Protein AF-A0A5J9VFC9-F1 (afdb_monomer)

Mean predicted aligned error: 12.6 Å

Sequence (79 aa):
MRKTELLILLIVVLVAASSLEDMVTQVAAGPDGVDFCRPDLRCFGRCFVPGKCNKCCKNLGYPNEHGRCSGLACYCCIA

Solvent-accessible surface area (backbone atoms only — not comparable to full-atom values): 4476 Å² total; per-residue (Å²): 134,59,74,66,56,58,51,51,52,52,50,55,52,52,56,56,56,65,61,62,81,73,56,67,49,80,49,89,40,65,103,86,50,81,31,52,23,35,68,39,79,94,28,48,56,25,46,83,40,89,65,44,24,20,54,41,26,39,76,72,64,39,86,64,42,44,37,45,67,58,80,51,43,16,23,37,26,47,118

Foldseek 3Di:
DPPVVVVVVVVVVVVVVVVQPPPQPQDPDPPPDTWRWDWDPQCFQLVVDPLSLLVSLVVVPAPPSDWDDDPRTIIRTHD

Secondary structure (DSSP, 8-state):
--HHHHHHHHHHHHHHHHTTTT--------TT---EEEE-GGGTTGGGSTTHHHHHHHHTT-TT--EEEETTEEEEEE-

Structure (mmCIF, N/CA/C/O backbone):
data_AF-A0A5J9VFC9-F1
#
_entry.id   AF-A0A5J9VFC9-F1
#
loop_
_atom_site.group_PDB
_atom_site.id
_atom_site.type_symbol
_atom_site.label_atom_id
_atom_site.label_alt_id
_atom_site.label_comp_id
_atom_site.label_asym_id
_atom_site.label_entity_id
_atom_site.label_seq_id
_atom_site.pdbx_PDB_ins_code
_atom_site.Cartn_x
_atom_site.Cartn_y
_atom_site.Cartn_z
_atom_site.occupancy
_atom_site.B_iso_or_equiv
_atom_site.auth_seq_id
_atom_site.auth_comp_id
_atom_site.auth_asym_id
_atom_site.auth_atom_id
_atom_site.pdbx_PDB_model_num
ATOM 1 N N . MET A 1 1 ? -13.807 33.286 22.978 1.00 60.16 1 MET A N 1
ATOM 2 C CA . MET A 1 1 ? -12.474 33.015 22.402 1.00 60.16 1 MET A CA 1
ATOM 3 C C . MET A 1 1 ? -11.703 34.317 22.316 1.00 60.16 1 MET A C 1
ATOM 5 O O . MET A 1 1 ? -12.147 35.235 21.633 1.00 60.16 1 MET A O 1
ATOM 9 N N . ARG A 1 2 ? -10.605 34.443 23.068 1.00 82.12 2 ARG A N 1
ATOM 10 C CA . ARG A 1 2 ? -9.726 35.617 22.962 1.00 82.12 2 ARG A CA 1
ATOM 11 C C . ARG A 1 2 ? -8.962 35.545 21.638 1.00 82.12 2 ARG A C 1
ATOM 13 O O . ARG A 1 2 ? -8.619 34.460 21.183 1.00 82.12 2 ARG A O 1
ATOM 20 N N . LYS A 1 3 ? -8.674 36.701 21.034 1.00 76.19 3 LYS A N 1
ATOM 21 C CA . LYS A 1 3 ? -7.939 36.835 19.758 1.00 76.19 3 LYS A CA 1
ATOM 22 C C . LYS A 1 3 ? -6.624 36.034 19.737 1.00 76.19 3 LYS A C 1
ATOM 24 O O . LYS A 1 3 ? -6.235 35.516 18.698 1.00 76.19 3 LYS A O 1
ATOM 29 N N . THR A 1 4 ? -5.988 35.888 20.898 1.00 81.88 4 THR A N 1
ATOM 30 C CA . THR A 1 4 ? -4.792 35.067 21.117 1.00 81.88 4 THR A CA 1
ATOM 31 C C . THR A 1 4 ? -5.028 33.569 20.928 1.00 81.88 4 THR A C 1
ATOM 33 O O . THR A 1 4 ? -4.185 32.908 20.339 1.00 81.88 4 THR A O 1
ATOM 36 N N . GLU A 1 5 ? -6.167 33.022 21.349 1.00 83.69 5 GLU A N 1
ATOM 37 C CA . GLU A 1 5 ? -6.466 31.592 21.173 1.00 83.69 5 GLU A CA 1
ATOM 38 C C . GLU A 1 5 ? -6.738 31.242 19.712 1.00 83.69 5 GLU A C 1
ATOM 40 O O . GLU A 1 5 ? -6.320 30.192 19.232 1.00 83.69 5 GLU A O 1
ATOM 45 N N . LEU A 1 6 ? -7.372 32.161 18.980 1.00 86.50 6 LEU A N 1
ATOM 46 C CA . LEU A 1 6 ? -7.619 31.997 17.549 1.00 86.50 6 LEU A CA 1
ATOM 47 C C . LEU A 1 6 ? -6.306 32.012 16.746 1.00 86.50 6 LEU A C 1
ATOM 49 O O . LEU A 1 6 ? -6.142 31.233 15.811 1.00 86.50 6 LEU A O 1
ATOM 53 N N . LEU A 1 7 ? -5.353 32.860 17.151 1.00 85.94 7 LEU A N 1
ATOM 54 C CA . LEU A 1 7 ? -4.003 32.901 16.583 1.00 85.94 7 LEU A CA 1
ATOM 55 C C . LEU A 1 7 ? -3.224 31.613 16.867 1.00 85.94 7 LEU A C 1
ATOM 57 O O . LEU A 1 7 ? -2.598 31.078 15.959 1.00 85.94 7 LEU A O 1
ATOM 61 N N . ILE A 1 8 ? -3.298 31.088 18.094 1.00 89.56 8 ILE A N 1
ATOM 62 C CA . ILE A 1 8 ? -2.645 29.822 18.456 1.00 89.56 8 ILE A CA 1
ATOM 63 C C . ILE A 1 8 ? -3.205 28.673 17.610 1.00 89.56 8 ILE A C 1
ATOM 65 O O . ILE A 1 8 ? -2.433 27.910 17.036 1.00 89.56 8 ILE A O 1
ATOM 69 N N . LEU A 1 9 ? -4.531 28.580 17.467 1.00 87.56 9 LEU A N 1
ATOM 70 C CA . LEU A 1 9 ? -5.168 27.550 16.642 1.00 87.56 9 LEU A CA 1
ATOM 71 C C . LEU A 1 9 ? -4.736 27.636 15.173 1.00 87.56 9 LEU A C 1
ATOM 73 O O . LEU A 1 9 ? -4.407 26.614 14.576 1.00 87.56 9 LEU A O 1
ATOM 77 N N . LEU A 1 10 ? -4.678 28.843 14.603 1.00 85.44 10 LEU A N 1
ATOM 78 C CA . LEU A 1 10 ? -4.202 29.048 13.231 1.00 85.44 10 LEU A CA 1
ATOM 79 C C . LE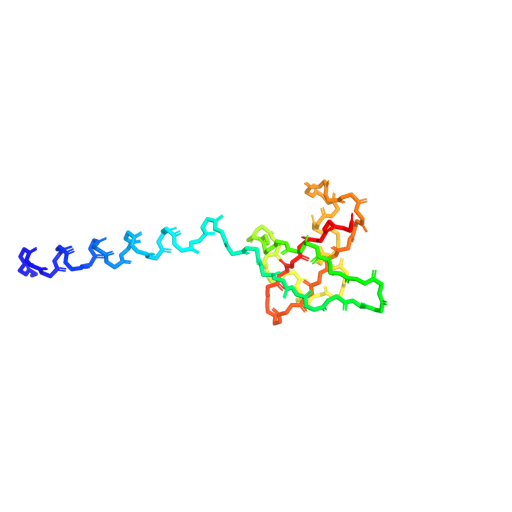U A 1 10 ? -2.750 28.594 13.046 1.00 85.44 10 LEU A C 1
ATOM 81 O O . LEU A 1 10 ? -2.445 27.936 12.054 1.00 85.44 10 LEU A O 1
ATOM 85 N N . ILE A 1 11 ? -1.871 28.896 14.005 1.00 87.62 11 ILE A N 1
ATOM 86 C CA . ILE A 1 11 ? -0.464 28.475 13.959 1.00 87.62 11 ILE A CA 1
ATOM 87 C C . ILE A 1 11 ? -0.357 26.945 14.011 1.00 87.62 11 ILE A C 1
ATOM 89 O O . ILE A 1 11 ? 0.381 26.365 13.219 1.00 87.62 11 ILE A O 1
ATOM 93 N N . VAL A 1 12 ? -1.123 26.277 14.881 1.00 85.00 12 VAL A N 1
ATOM 94 C CA . VAL A 1 12 ? -1.127 24.804 14.967 1.00 85.00 12 VAL A CA 1
ATOM 95 C C . VAL A 1 12 ? -1.588 24.171 13.650 1.00 85.00 12 VAL A C 1
ATOM 97 O O . VAL A 1 12 ? -0.965 23.222 13.179 1.00 85.00 12 VAL A O 1
ATOM 100 N N . VAL A 1 13 ? -2.637 24.713 13.023 1.00 83.44 13 VAL A N 1
ATOM 101 C CA . VAL A 1 13 ? -3.142 24.221 11.729 1.00 83.44 13 VAL A CA 1
ATOM 102 C C . VAL A 1 13 ? -2.107 24.410 10.615 1.00 83.44 13 VAL A C 1
ATOM 104 O O . VAL A 1 13 ? -1.892 23.495 9.822 1.00 83.44 13 VAL A O 1
ATOM 107 N N . LEU A 1 14 ? -1.429 25.561 10.576 1.00 78.19 14 LEU A N 1
ATOM 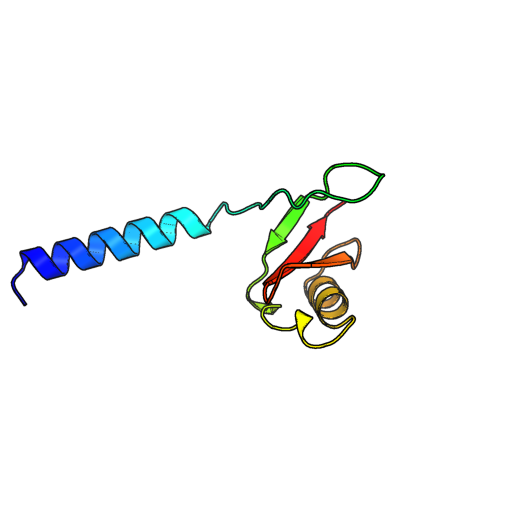108 C CA . LEU A 1 14 ? -0.384 25.851 9.587 1.00 78.19 14 LEU A CA 1
ATOM 109 C C . LEU A 1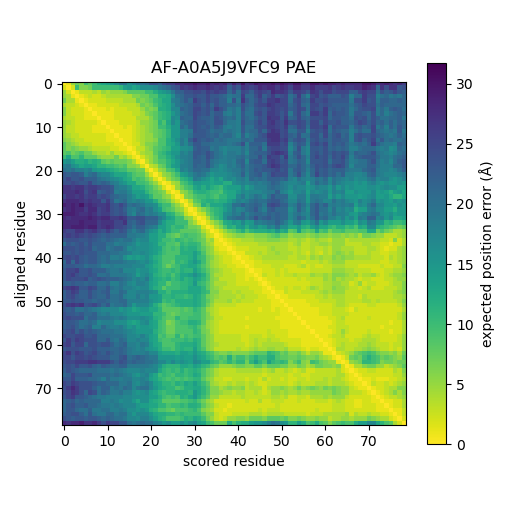 14 ? 0.821 24.905 9.716 1.00 78.19 14 LEU A C 1
ATOM 111 O O . LEU A 1 14 ? 1.319 24.417 8.705 1.00 78.19 14 LEU A O 1
ATOM 115 N N . VAL A 1 15 ? 1.261 24.605 10.942 1.00 76.62 15 VAL A N 1
ATOM 116 C CA . VAL A 1 15 ? 2.375 23.670 11.198 1.00 76.62 15 VAL A CA 1
ATOM 117 C C . VAL A 1 15 ? 1.997 22.227 10.848 1.00 76.62 15 VAL A C 1
ATOM 119 O O . VAL A 1 15 ? 2.807 21.488 10.294 1.00 76.62 15 VAL A O 1
ATOM 122 N N . ALA A 1 16 ? 0.759 21.812 11.129 1.00 66.81 16 ALA A N 1
ATOM 123 C CA . ALA A 1 16 ? 0.281 20.486 10.741 1.00 66.81 16 ALA A CA 1
ATOM 124 C C . ALA A 1 16 ? 0.240 20.321 9.211 1.00 66.81 16 ALA A C 1
ATOM 126 O O . ALA A 1 16 ? 0.641 19.277 8.696 1.00 66.81 16 ALA A O 1
ATOM 127 N N . ALA A 1 17 ? -0.193 21.359 8.487 1.00 61.38 17 ALA A N 1
ATOM 128 C CA . ALA A 1 17 ? -0.268 21.345 7.028 1.00 61.38 17 ALA A CA 1
ATOM 129 C C . ALA A 1 17 ? 1.115 21.244 6.361 1.00 61.38 17 ALA A C 1
ATOM 131 O O . ALA A 1 17 ? 1.274 20.451 5.436 1.00 61.38 17 ALA A O 1
ATOM 132 N N . SER A 1 18 ? 2.126 21.972 6.852 1.00 58.72 18 SER A N 1
ATOM 133 C CA . SER A 1 18 ? 3.478 21.930 6.269 1.00 58.72 18 SER A CA 1
ATOM 134 C C . SER A 1 18 ? 4.199 20.597 6.489 1.00 58.72 18 SER A C 1
ATOM 136 O O . SER A 1 18 ? 5.045 20.213 5.687 1.00 58.72 18 SER A O 1
ATOM 138 N N . SER A 1 19 ? 3.851 19.851 7.543 1.00 54.97 19 SER A N 1
ATOM 139 C CA . SER A 1 19 ? 4.419 18.518 7.791 1.00 54.97 19 SER A CA 1
ATOM 140 C C . SER A 1 19 ? 3.870 17.417 6.875 1.00 54.97 19 SER A C 1
ATOM 142 O O . SER A 1 19 ? 4.425 16.320 6.848 1.00 54.97 19 SER A O 1
ATOM 144 N N . LEU A 1 20 ? 2.783 17.680 6.138 1.00 50.19 20 LEU A N 1
ATOM 145 C CA . LEU A 1 20 ? 2.121 16.670 5.312 1.00 50.19 20 LEU A CA 1
ATOM 146 C C . LEU A 1 20 ? 2.754 16.509 3.923 1.00 50.19 20 LEU A C 1
ATOM 148 O O . LEU A 1 20 ? 2.595 15.455 3.307 1.00 50.19 20 LEU A O 1
ATOM 152 N N . GLU A 1 21 ? 3.447 17.533 3.420 1.00 48.41 21 GLU A N 1
ATOM 153 C CA . GLU A 1 21 ? 3.878 17.579 2.015 1.00 48.41 21 GLU A CA 1
ATOM 154 C C . GLU A 1 21 ? 5.098 16.683 1.718 1.00 48.41 21 GLU A C 1
ATOM 156 O O . GLU A 1 21 ? 5.263 16.242 0.580 1.00 48.41 21 GLU A O 1
ATOM 161 N N . ASP A 1 22 ? 5.865 16.284 2.742 1.00 47.09 22 ASP A N 1
ATOM 162 C CA . ASP A 1 22 ? 7.092 15.482 2.590 1.00 47.09 22 ASP A CA 1
ATOM 163 C C . ASP A 1 22 ? 7.188 14.269 3.533 1.00 47.09 22 ASP A C 1
ATOM 165 O O . ASP A 1 22 ? 8.272 13.832 3.922 1.00 47.09 22 ASP A O 1
ATOM 169 N N . MET A 1 23 ? 6.065 13.627 3.868 1.00 48.62 23 MET A N 1
ATOM 170 C CA . MET A 1 23 ? 6.112 12.298 4.494 1.00 48.62 23 MET A CA 1
ATOM 171 C C . MET A 1 23 ? 6.374 11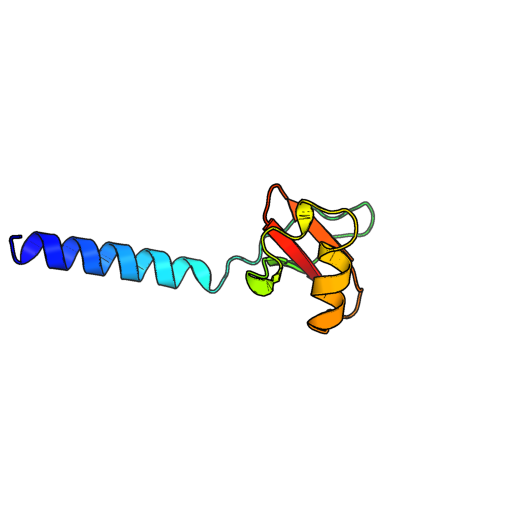.194 3.454 1.00 48.62 23 MET A C 1
ATOM 173 O O . MET A 1 23 ? 5.571 10.275 3.285 1.00 48.62 23 MET A O 1
ATOM 177 N N . VAL A 1 24 ? 7.520 11.240 2.761 1.00 50.97 24 VAL A N 1
ATOM 178 C CA . VAL A 1 24 ? 8.088 10.029 2.143 1.00 50.97 24 VAL A CA 1
ATOM 179 C C . VAL A 1 24 ? 8.562 9.151 3.290 1.00 50.97 24 VAL A C 1
ATOM 181 O O . VAL A 1 24 ? 9.661 9.305 3.818 1.00 50.97 24 VAL A O 1
ATOM 184 N N . THR A 1 25 ? 7.688 8.261 3.741 1.00 54.22 25 THR A N 1
ATOM 185 C CA . THR A 1 25 ? 8.060 7.299 4.769 1.00 54.22 25 THR A CA 1
ATOM 186 C C . THR A 1 25 ? 8.923 6.250 4.087 1.00 54.22 25 THR A C 1
ATOM 188 O O . THR A 1 25 ? 8.430 5.502 3.246 1.00 54.22 25 THR A O 1
ATOM 191 N N . GLN A 1 26 ? 10.213 6.199 4.421 1.00 50.56 26 GLN A N 1
ATOM 192 C CA . GLN A 1 26 ? 11.046 5.054 4.063 1.00 50.56 26 GLN A CA 1
ATOM 193 C C . GLN A 1 26 ? 10.495 3.847 4.823 1.00 50.56 26 GLN A C 1
ATOM 195 O O . GLN A 1 26 ? 10.800 3.628 5.994 1.00 50.56 26 GLN A O 1
ATOM 200 N N . VAL A 1 27 ? 9.590 3.109 4.188 1.00 54.38 27 VAL A N 1
ATOM 201 C CA . VAL A 1 27 ? 9.092 1.855 4.737 1.00 54.38 27 VAL A CA 1
ATOM 202 C C . VAL A 1 27 ? 10.167 0.831 4.423 1.00 54.38 27 VAL A C 1
ATOM 204 O O . VAL A 1 27 ? 10.448 0.608 3.250 1.00 54.38 27 VAL A O 1
ATOM 207 N N . ALA A 1 28 ? 10.789 0.254 5.458 1.00 45.81 28 ALA A N 1
ATOM 208 C CA . ALA A 1 28 ? 11.815 -0.773 5.304 1.00 45.81 28 ALA A CA 1
ATOM 209 C C . ALA A 1 28 ? 11.328 -1.823 4.304 1.00 45.81 28 ALA A C 1
ATOM 211 O O . ALA A 1 28 ? 10.355 -2.554 4.535 1.00 45.81 28 ALA A O 1
ATOM 212 N N . ALA A 1 29 ? 11.957 -1.800 3.142 1.00 49.47 29 ALA A N 1
ATOM 213 C CA . ALA A 1 29 ? 11.577 -2.633 2.039 1.00 49.47 29 ALA A CA 1
ATOM 214 C C . ALA A 1 29 ? 12.219 -4.009 2.177 1.00 49.47 29 ALA A C 1
ATOM 216 O O . ALA A 1 29 ? 12.996 -4.256 3.096 1.00 49.47 29 ALA A O 1
ATOM 217 N N . GLY A 1 30 ? 11.740 -4.952 1.374 1.00 51.34 30 GLY A N 1
ATOM 218 C CA . GLY A 1 30 ? 12.115 -6.355 1.493 1.00 51.34 30 GLY A CA 1
ATOM 219 C C . GLY A 1 30 ? 13.587 -6.575 1.120 1.00 51.34 30 GLY A C 1
ATOM 220 O O . GLY A 1 30 ? 14.350 -5.618 1.039 1.00 51.34 30 GLY A O 1
ATOM 221 N N . PRO A 1 31 ? 14.000 -7.824 0.868 1.00 44.12 31 PRO A N 1
ATOM 222 C CA . PRO A 1 31 ? 15.405 -8.189 0.654 1.00 44.12 31 PRO A CA 1
ATOM 223 C C . PRO A 1 31 ? 16.153 -7.455 -0.487 1.00 44.12 31 PRO A C 1
ATOM 225 O O . PRO A 1 31 ? 17.364 -7.628 -0.585 1.00 44.12 31 PRO A O 1
ATOM 228 N N . ASP A 1 32 ? 15.491 -6.607 -1.287 1.00 50.88 32 ASP A N 1
ATOM 229 C CA . ASP A 1 32 ? 16.007 -6.048 -2.546 1.00 50.88 32 ASP A CA 1
ATOM 230 C C . ASP A 1 32 ? 16.292 -4.525 -2.552 1.00 50.88 32 ASP A C 1
ATOM 232 O O . ASP A 1 32 ? 16.595 -3.965 -3.603 1.00 50.88 32 ASP A O 1
ATOM 236 N N . GLY A 1 33 ? 16.262 -3.833 -1.407 1.00 55.97 33 GLY A N 1
ATOM 237 C CA . GLY A 1 33 ? 16.627 -2.404 -1.317 1.00 55.97 33 GLY A CA 1
ATOM 238 C C . GLY A 1 33 ? 15.498 -1.516 -0.802 1.00 55.97 33 GLY A C 1
ATOM 239 O O . GLY A 1 33 ? 14.498 -2.027 -0.324 1.00 55.97 33 GLY A O 1
ATOM 240 N N . VAL A 1 34 ? 15.685 -0.189 -0.816 1.00 56.78 34 VAL A N 1
ATOM 241 C CA . VAL A 1 34 ? 14.752 0.796 -0.232 1.00 56.78 34 VAL A CA 1
ATOM 242 C C . VAL A 1 34 ? 13.619 1.098 -1.224 1.00 56.78 34 VAL A C 1
ATOM 244 O O . VAL A 1 34 ? 13.836 1.821 -2.189 1.00 56.78 34 VAL A O 1
ATOM 247 N N . ASP A 1 35 ? 12.409 0.580 -0.994 1.00 62.56 35 ASP A N 1
ATOM 248 C CA . ASP A 1 35 ? 11.225 0.957 -1.775 1.00 62.56 35 ASP A CA 1
ATOM 249 C C . ASP A 1 35 ? 10.849 2.407 -1.426 1.00 62.56 35 ASP A C 1
ATOM 251 O O . ASP A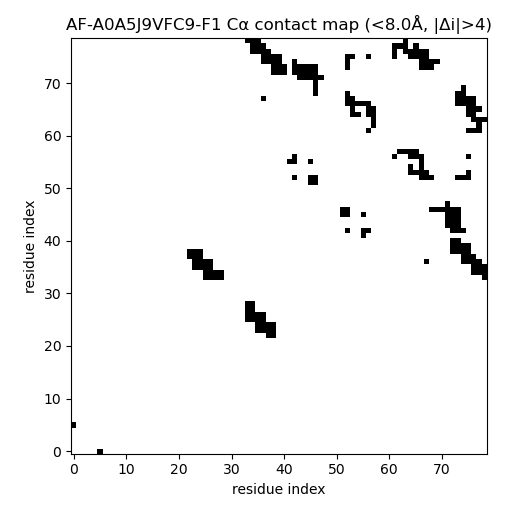 1 35 ? 10.592 2.740 -0.260 1.00 62.56 35 ASP A O 1
ATOM 255 N N . PHE A 1 36 ? 10.751 3.280 -2.431 1.00 72.62 36 PHE A N 1
ATOM 256 C CA . PHE A 1 36 ? 10.222 4.627 -2.229 1.00 72.62 36 PHE A CA 1
ATOM 257 C C . PHE A 1 36 ? 8.700 4.558 -2.161 1.00 72.62 36 PHE A C 1
ATOM 259 O O . PHE A 1 36 ? 7.994 4.658 -3.166 1.00 72.62 36 PHE A O 1
ATOM 266 N N . CYS A 1 37 ? 8.187 4.357 -0.953 1.00 77.50 37 CYS A N 1
ATOM 267 C CA . CYS A 1 37 ? 6.760 4.272 -0.703 1.00 77.50 37 CYS A CA 1
ATOM 268 C C . CYS A 1 37 ? 6.197 5.615 -0.226 1.00 77.50 37 CYS A C 1
ATOM 270 O O . CYS A 1 37 ? 6.681 6.205 0.740 1.00 77.50 37 CYS A O 1
ATOM 272 N N . ARG A 1 38 ? 5.131 6.092 -0.878 1.00 78.31 38 ARG A N 1
ATOM 273 C CA . ARG A 1 38 ? 4.366 7.257 -0.417 1.00 78.31 38 ARG A CA 1
ATOM 274 C C . ARG A 1 38 ? 3.004 6.822 0.122 1.00 78.31 38 ARG A C 1
ATOM 276 O O . ARG A 1 38 ? 2.328 6.020 -0.529 1.00 78.31 38 ARG A O 1
ATOM 283 N N . PRO A 1 39 ? 2.579 7.324 1.294 1.00 79.38 39 PRO A N 1
ATOM 284 C CA . PRO A 1 39 ? 1.209 7.131 1.743 1.00 79.38 39 PRO A CA 1
ATOM 285 C C . PRO A 1 39 ? 0.259 7.829 0.767 1.00 79.38 39 PRO A C 1
ATOM 287 O O . PRO A 1 39 ? 0.459 8.996 0.432 1.00 79.38 39 PRO A O 1
ATOM 290 N N . ASP A 1 40 ? -0.788 7.132 0.327 1.00 79.88 40 ASP A N 1
ATOM 291 C CA . ASP A 1 40 ? -1.835 7.743 -0.491 1.00 79.88 40 ASP A CA 1
ATOM 29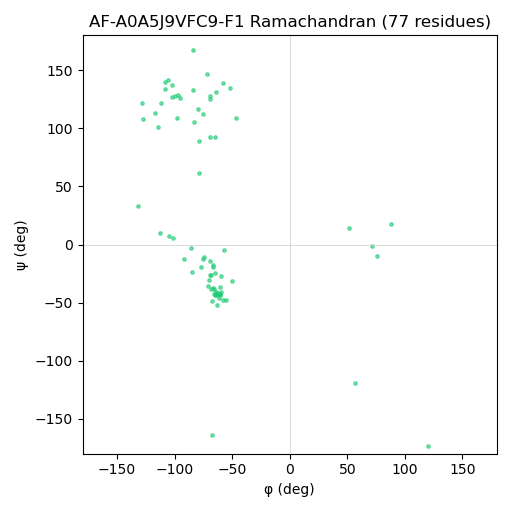2 C C . ASP A 1 40 ? -3.172 7.704 0.251 1.00 79.88 40 ASP A C 1
ATOM 294 O O . ASP A 1 40 ? -3.758 6.641 0.482 1.00 79.88 40 ASP A O 1
ATOM 298 N N . LEU A 1 41 ? -3.671 8.887 0.623 1.00 81.00 41 LEU A N 1
ATOM 299 C CA . LEU A 1 41 ? -4.931 9.045 1.356 1.00 81.00 41 LEU A CA 1
ATOM 300 C C . LEU A 1 41 ? -6.126 8.471 0.584 1.00 81.00 41 LEU A C 1
ATOM 302 O O . LEU A 1 41 ? -7.079 7.992 1.198 1.00 81.00 41 LEU A O 1
ATOM 306 N N . ARG A 1 42 ? -6.068 8.428 -0.755 1.00 86.00 42 ARG A N 1
ATOM 307 C CA . ARG A 1 42 ? -7.123 7.823 -1.592 1.00 86.00 42 ARG A CA 1
ATOM 308 C C . ARG A 1 42 ? -7.212 6.306 -1.399 1.00 86.00 42 ARG A C 1
ATOM 310 O O . ARG A 1 42 ? -8.243 5.696 -1.694 1.00 86.00 42 ARG A O 1
ATOM 317 N N . CYS A 1 43 ? -6.146 5.703 -0.877 1.00 86.00 43 CYS A N 1
ATOM 318 C CA . CYS A 1 43 ? -6.047 4.286 -0.561 1.00 86.00 43 CYS A CA 1
ATOM 319 C C . CYS A 1 43 ? -6.150 3.986 0.945 1.00 86.00 43 CYS A C 1
ATOM 321 O O . CYS A 1 43 ? -5.998 2.829 1.346 1.00 86.00 43 CYS A O 1
ATOM 323 N N . PHE A 1 44 ? -6.454 4.981 1.784 1.00 85.25 44 PHE A N 1
ATOM 324 C CA . PHE A 1 44 ? -6.646 4.782 3.219 1.00 85.25 44 PHE A CA 1
ATOM 325 C C . PHE A 1 44 ? -7.763 3.764 3.509 1.00 85.25 44 PHE A C 1
ATOM 327 O O . PHE A 1 44 ? -8.787 3.717 2.824 1.00 85.25 44 PHE A O 1
ATOM 334 N N . GLY A 1 45 ? -7.551 2.889 4.497 1.00 86.44 45 GLY A N 1
ATOM 335 C CA . GLY A 1 45 ? -8.510 1.844 4.875 1.00 86.44 45 GLY A CA 1
ATOM 336 C C . GLY A 1 45 ? -8.634 0.696 3.865 1.00 86.44 45 GLY A C 1
ATOM 337 O O . GLY A 1 45 ? -9.337 -0.281 4.112 1.00 86.44 45 GLY A O 1
ATOM 338 N N . ARG A 1 46 ? -7.920 0.727 2.732 1.00 88.12 46 ARG A N 1
ATOM 339 C CA . ARG A 1 46 ? -7.899 -0.409 1.793 1.00 88.12 46 ARG A CA 1
ATOM 340 C C . ARG A 1 46 ? -7.170 -1.626 2.366 1.00 88.12 46 ARG A C 1
ATOM 342 O O . ARG A 1 46 ? -7.360 -2.719 1.854 1.00 88.12 46 ARG A O 1
ATOM 349 N N . CYS A 1 47 ? -6.413 -1.456 3.446 1.00 87.62 47 CYS A N 1
ATOM 350 C CA . CYS A 1 47 ? -5.715 -2.531 4.148 1.00 87.62 47 CYS A CA 1
ATOM 351 C C . CYS A 1 47 ? -6.624 -3.442 4.989 1.00 87.62 47 CYS A C 1
ATOM 353 O O . CYS A 1 47 ? -6.186 -4.517 5.380 1.00 87.62 47 CYS A O 1
ATOM 355 N N . PHE A 1 48 ? -7.900 -3.086 5.195 1.00 88.44 48 PHE A N 1
ATOM 356 C CA . PHE A 1 48 ? -8.884 -3.997 5.801 1.00 88.44 48 PHE A CA 1
ATOM 357 C C . PHE A 1 48 ? -9.212 -5.210 4.921 1.00 88.44 48 PHE A C 1
ATOM 359 O O . PHE A 1 48 ? -9.782 -6.186 5.400 1.00 88.44 48 PHE A O 1
ATOM 366 N N . VAL A 1 49 ? -8.888 -5.144 3.628 1.00 88.94 49 VAL A N 1
ATOM 367 C CA . VAL A 1 49 ? -9.162 -6.212 2.670 1.00 88.94 49 VAL A CA 1
ATOM 368 C C . VAL A 1 49 ? -7.869 -6.546 1.922 1.00 88.94 49 VAL A C 1
ATOM 370 O O . VAL A 1 49 ? -7.313 -5.668 1.251 1.00 88.94 49 VAL A O 1
ATOM 373 N N . PRO A 1 50 ? -7.399 -7.805 1.973 1.00 85.12 50 PRO A N 1
ATOM 374 C CA . PRO A 1 50 ? -6.202 -8.229 1.257 1.00 85.12 50 PRO A CA 1
ATOM 375 C C . PRO A 1 50 ? -6.249 -7.848 -0.231 1.00 85.12 50 PRO A C 1
ATOM 377 O O . PRO A 1 50 ? -7.274 -7.989 -0.898 1.00 85.12 50 PRO A O 1
ATOM 380 N N . GLY A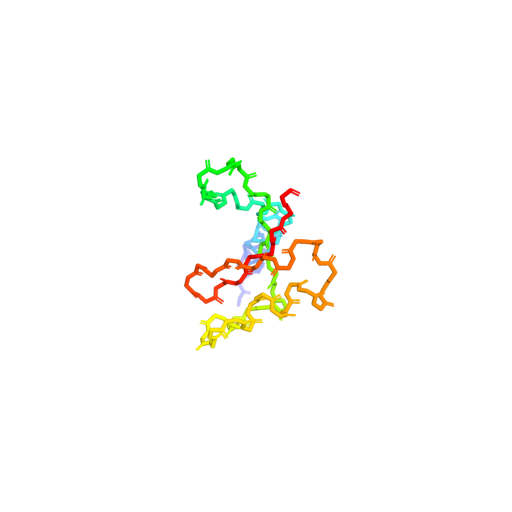 1 51 ? -5.144 -7.312 -0.754 1.00 86.62 51 GLY A N 1
ATOM 381 C CA . GLY A 1 51 ? -4.995 -6.946 -2.170 1.00 86.62 51 GLY A CA 1
ATOM 382 C C . GLY A 1 51 ? -5.701 -5.656 -2.622 1.00 86.62 51 GLY A C 1
ATOM 383 O O . GLY A 1 51 ? -5.422 -5.166 -3.719 1.00 86.62 51 GLY A O 1
ATOM 384 N N . LYS A 1 52 ? -6.571 -5.036 -1.808 1.00 91.19 52 LYS A N 1
ATOM 385 C CA . LYS A 1 52 ? -7.216 -3.756 -2.173 1.00 91.19 52 LYS A CA 1
ATOM 386 C C . LYS A 1 52 ? -6.241 -2.579 -2.178 1.00 91.19 52 LYS A C 1
ATOM 388 O O . LYS A 1 52 ? -6.447 -1.663 -2.971 1.00 91.19 52 LYS A O 1
ATOM 393 N N . CYS A 1 53 ? -5.206 -2.599 -1.336 1.00 89.62 53 CYS A N 1
ATOM 394 C CA . CYS A 1 53 ? -4.142 -1.591 -1.361 1.00 89.62 53 CYS A CA 1
ATOM 395 C C . CYS A 1 53 ? -3.385 -1.635 -2.703 1.00 89.62 53 CYS A C 1
ATOM 397 O O . CYS A 1 53 ? -3.380 -0.641 -3.422 1.00 89.62 53 CYS A O 1
ATOM 399 N N . ASN A 1 54 ? -2.913 -2.813 -3.128 1.00 90.00 54 ASN A N 1
ATOM 400 C CA . ASN A 1 54 ? -2.249 -3.019 -4.427 1.00 90.00 54 ASN A CA 1
ATOM 401 C C . ASN A 1 54 ? -3.121 -2.558 -5.598 1.00 90.00 54 ASN A C 1
ATOM 403 O O . ASN A 1 54 ? -2.689 -1.779 -6.445 1.00 90.00 54 ASN A O 1
ATOM 407 N N . LYS A 1 55 ? -4.399 -2.968 -5.605 1.00 92.06 55 LYS A N 1
ATOM 408 C CA . LYS A 1 55 ? -5.355 -2.547 -6.637 1.00 92.06 55 LYS A CA 1
ATOM 409 C C . LYS A 1 55 ? -5.549 -1.027 -6.664 1.00 92.06 55 LYS A C 1
ATOM 411 O O . LYS A 1 55 ? -5.720 -0.455 -7.735 1.00 92.06 55 LYS A O 1
ATOM 416 N N . CYS A 1 56 ? -5.535 -0.376 -5.503 1.00 91.19 56 CYS A N 1
ATOM 417 C CA . CYS A 1 56 ? -5.633 1.076 -5.415 1.00 91.19 56 CYS A CA 1
ATOM 418 C C . CYS A 1 56 ? -4.389 1.755 -6.003 1.00 91.19 56 CYS A C 1
ATOM 420 O O . CYS A 1 56 ? -4.533 2.598 -6.880 1.00 91.19 56 CYS A O 1
ATOM 422 N N . CYS A 1 57 ? -3.187 1.318 -5.620 1.00 89.69 57 CYS A N 1
ATOM 423 C CA . CYS A 1 57 ? -1.935 1.845 -6.166 1.00 89.69 57 CYS A CA 1
ATOM 424 C C . CYS A 1 57 ? -1.836 1.658 -7.687 1.00 89.69 57 CYS A C 1
ATOM 426 O O . CYS A 1 57 ? -1.476 2.593 -8.400 1.00 89.69 57 CYS A O 1
ATOM 428 N N . LYS A 1 58 ? -2.260 0.497 -8.204 1.00 89.69 58 LYS A N 1
ATOM 429 C CA . LYS A 1 58 ? -2.368 0.244 -9.648 1.00 89.69 58 LYS A CA 1
ATOM 430 C C . LYS A 1 58 ? -3.294 1.244 -10.343 1.00 89.69 58 LYS A C 1
ATOM 432 O O . LYS A 1 58 ? -2.922 1.832 -11.351 1.00 89.69 58 LYS A O 1
ATOM 437 N N . ASN A 1 59 ? -4.486 1.476 -9.789 1.00 90.88 59 ASN A N 1
ATOM 438 C CA . ASN A 1 59 ? -5.450 2.428 -10.351 1.00 90.88 59 ASN A CA 1
ATOM 439 C C . ASN A 1 59 ? -4.949 3.881 -10.326 1.00 90.88 59 ASN A C 1
ATOM 441 O O . ASN A 1 59 ? -5.421 4.701 -11.107 1.00 90.88 59 ASN A O 1
ATOM 445 N N . LEU A 1 60 ? -4.023 4.200 -9.421 1.00 87.75 60 LEU A N 1
ATOM 446 C CA . LEU A 1 60 ? -3.381 5.508 -9.328 1.00 87.75 60 LEU A CA 1
ATOM 447 C C . LEU A 1 60 ? -2.155 5.651 -10.241 1.00 87.75 60 LEU A C 1
ATOM 449 O O . LEU A 1 60 ? -1.583 6.736 -10.300 1.00 87.75 60 LEU A O 1
ATOM 453 N N . GLY A 1 61 ? -1.768 4.591 -10.958 1.00 87.19 61 GLY A N 1
ATOM 454 C CA . GLY A 1 61 ? -0.664 4.613 -11.916 1.00 87.19 61 GLY A CA 1
ATOM 455 C C . GLY A 1 61 ? 0.712 4.310 -11.320 1.00 87.19 61 GLY A C 1
ATOM 456 O O . GLY A 1 61 ? 1.715 4.621 -11.955 1.00 87.19 61 GLY A O 1
ATOM 457 N N . TYR A 1 62 ? 0.792 3.709 -10.126 1.00 83.88 62 TYR A N 1
ATOM 458 C CA . TYR A 1 62 ? 2.085 3.283 -9.579 1.00 83.88 62 TYR A CA 1
ATOM 459 C C . TYR A 1 62 ? 2.653 2.105 -10.396 1.00 83.88 62 TYR A C 1
ATOM 461 O O . TYR A 1 62 ? 1.956 1.099 -10.562 1.00 83.88 62 TYR A O 1
ATOM 469 N N . PRO A 1 63 ? 3.908 2.196 -10.878 1.00 70.44 63 PRO A N 1
ATOM 470 C CA . PRO A 1 63 ? 4.437 1.332 -11.940 1.00 70.44 63 PRO A CA 1
ATOM 471 C C . PRO A 1 63 ? 4.614 -0.136 -11.536 1.00 70.44 63 PRO A C 1
ATOM 473 O O . PRO A 1 63 ? 4.527 -1.013 -12.387 1.00 70.44 63 PRO A O 1
ATOM 476 N N . ASN A 1 64 ? 4.811 -0.418 -10.246 1.00 68.81 64 ASN A N 1
ATOM 477 C CA . ASN A 1 64 ? 5.120 -1.766 -9.759 1.00 68.81 64 ASN A CA 1
ATOM 478 C C . ASN A 1 64 ? 3.917 -2.492 -9.134 1.00 68.81 64 ASN A C 1
ATOM 480 O O . ASN A 1 64 ? 4.082 -3.564 -8.557 1.00 68.81 64 ASN A O 1
ATOM 484 N N . GLU A 1 65 ? 2.714 -1.899 -9.191 1.00 68.69 65 GLU A N 1
ATOM 485 C CA . GLU A 1 65 ? 1.466 -2.428 -8.597 1.00 68.69 65 GLU A CA 1
ATOM 486 C C . GLU A 1 65 ? 1.577 -2.820 -7.104 1.00 68.69 65 GLU A C 1
ATOM 488 O O . GLU A 1 65 ? 0.694 -3.483 -6.550 1.00 68.69 65 GLU A O 1
ATOM 493 N N . HIS A 1 66 ? 2.650 -2.392 -6.435 1.00 77.56 66 HIS A N 1
ATOM 494 C CA . HIS A 1 66 ? 3.005 -2.826 -5.095 1.00 77.56 66 HIS A CA 1
ATOM 495 C C . HIS A 1 66 ? 2.525 -1.793 -4.079 1.00 77.56 66 HIS A C 1
ATOM 497 O O . HIS A 1 66 ? 3.037 -0.674 -3.992 1.00 77.56 66 HIS A O 1
ATOM 503 N N . GLY A 1 67 ? 1.496 -2.178 -3.327 1.00 82.56 67 GLY A N 1
ATOM 504 C CA . GLY A 1 67 ? 1.034 -1.456 -2.157 1.00 82.56 67 GLY A CA 1
ATOM 505 C C . GLY A 1 67 ? 1.519 -2.156 -0.891 1.00 82.56 67 GLY A C 1
ATOM 506 O O . GLY A 1 67 ? 1.445 -3.378 -0.780 1.00 82.56 67 GLY A O 1
ATOM 507 N N . ARG A 1 68 ? 1.989 -1.396 0.093 1.00 84.06 68 ARG A N 1
ATOM 508 C CA . ARG A 1 68 ? 2.264 -1.897 1.440 1.00 84.06 68 ARG A CA 1
ATOM 509 C C . ARG A 1 68 ? 1.237 -1.369 2.416 1.00 84.06 68 ARG A C 1
ATOM 511 O O . ARG A 1 68 ? 0.854 -0.204 2.379 1.00 84.06 68 ARG A O 1
ATOM 518 N N . CYS A 1 69 ? 0.821 -2.237 3.320 1.00 84.38 69 CYS A N 1
ATOM 519 C CA . CYS A 1 69 ? -0.059 -1.873 4.413 1.00 84.38 69 CYS A CA 1
ATOM 520 C C . CYS A 1 69 ? 0.754 -1.681 5.689 1.00 84.38 69 CYS A C 1
ATOM 522 O O . CYS A 1 69 ? 1.497 -2.577 6.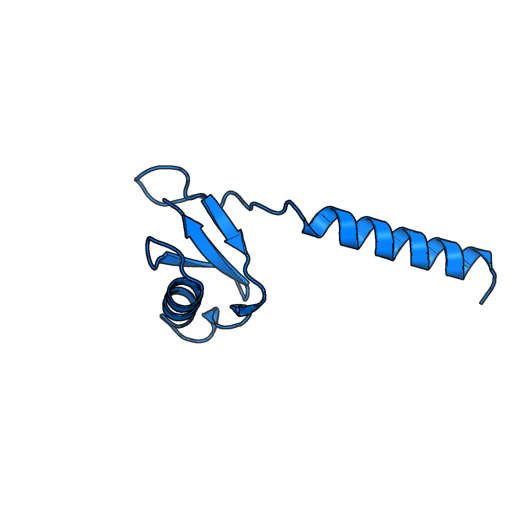080 1.00 84.38 69 CYS A O 1
ATOM 524 N N . SER A 1 70 ? 0.577 -0.538 6.349 1.00 83.50 70 SER A N 1
ATOM 525 C CA . SER A 1 70 ? 1.008 -0.334 7.734 1.00 83.50 70 SER A CA 1
ATOM 526 C C . SER A 1 70 ? -0.182 0.189 8.532 1.00 83.50 70 SER A C 1
ATOM 528 O O . SER A 1 70 ? -0.666 1.302 8.309 1.00 83.50 70 SER A O 1
ATOM 530 N N . GLY A 1 71 ? -0.732 -0.662 9.401 1.00 82.75 71 GLY A N 1
ATOM 531 C CA . GLY A 1 71 ? -2.014 -0.407 10.058 1.00 82.75 71 GLY A CA 1
ATOM 532 C C . GLY A 1 71 ? -3.141 -0.176 9.041 1.00 82.75 71 GLY A C 1
ATOM 533 O O . GLY A 1 71 ? -3.457 -1.050 8.236 1.00 82.75 71 GLY A O 1
ATOM 534 N N . LEU A 1 72 ? -3.747 1.016 9.080 1.00 81.38 72 LEU A N 1
ATOM 535 C CA . LEU A 1 72 ? -4.813 1.435 8.155 1.00 81.38 72 LEU A CA 1
ATOM 536 C C . LEU A 1 72 ? -4.300 2.178 6.919 1.00 81.38 72 LEU A C 1
ATOM 538 O O . LEU A 1 72 ? -5.062 2.406 5.972 1.00 81.38 72 LEU A O 1
ATOM 542 N N . ALA A 1 73 ? -3.030 2.577 6.934 1.00 82.69 73 ALA A N 1
ATOM 543 C CA . ALA A 1 73 ? -2.423 3.334 5.861 1.00 82.69 73 ALA A CA 1
ATOM 544 C C . ALA A 1 73 ? -1.935 2.391 4.755 1.00 82.69 73 ALA A C 1
ATOM 546 O O . ALA A 1 73 ? -1.288 1.371 5.007 1.00 82.69 73 ALA A O 1
ATOM 547 N N . CYS A 1 74 ? -2.272 2.758 3.521 1.00 87.12 74 CYS A N 1
ATOM 548 C CA . CYS A 1 74 ? -1.779 2.119 2.312 1.00 87.12 74 CYS A CA 1
ATOM 549 C C . CYS A 1 74 ? -0.686 3.007 1.716 1.00 87.12 74 CYS A C 1
ATOM 551 O O . CYS A 1 74 ? -0.892 4.203 1.496 1.00 87.12 74 CYS A O 1
ATOM 553 N N . TYR A 1 75 ? 0.467 2.402 1.472 1.00 86.75 75 TYR A N 1
ATOM 554 C CA . TYR A 1 75 ? 1.646 3.037 0.917 1.00 86.75 75 TYR A CA 1
ATOM 555 C C . TYR A 1 75 ? 1.875 2.484 -0.476 1.00 86.75 75 TYR A C 1
ATOM 557 O O . TYR A 1 75 ? 2.023 1.277 -0.642 1.00 86.75 75 TYR A O 1
ATOM 565 N N . CYS A 1 76 ? 1.898 3.353 -1.473 1.00 86.56 76 CYS A N 1
ATOM 566 C CA . CYS A 1 76 ? 2.153 2.962 -2.845 1.00 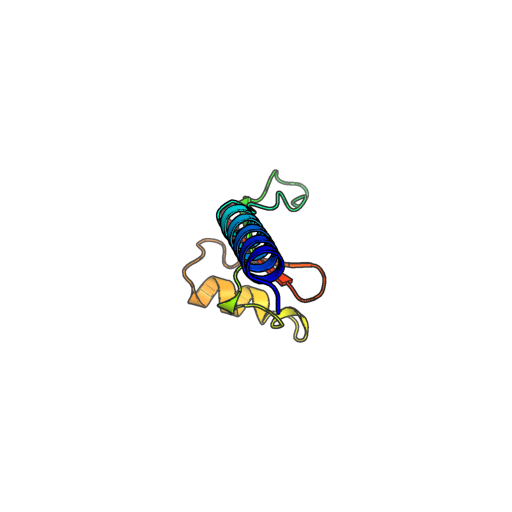86.56 76 CYS A CA 1
ATOM 567 C C . CYS A 1 76 ? 3.634 3.157 -3.157 1.00 86.56 76 CYS A C 1
ATOM 569 O O . CYS A 1 76 ? 4.185 4.233 -2.917 1.00 86.56 76 CYS A O 1
ATOM 571 N N . CYS A 1 77 ? 4.278 2.096 -3.635 1.00 82.25 77 CYS A N 1
ATOM 572 C CA . CYS A 1 77 ? 5.727 2.029 -3.754 1.00 82.25 77 CYS A CA 1
ATOM 573 C C . CYS A 1 77 ? 6.191 2.160 -5.206 1.00 82.25 77 CYS A C 1
ATOM 575 O O . CYS A 1 77 ? 5.571 1.633 -6.135 1.00 82.25 77 CYS A O 1
ATOM 577 N N . ILE A 1 78 ? 7.301 2.869 -5.380 1.00 75.88 78 ILE A N 1
ATOM 578 C CA . ILE A 1 78 ? 8.046 2.998 -6.626 1.00 75.88 78 ILE A CA 1
ATOM 579 C C . ILE A 1 78 ? 9.393 2.320 -6.342 1.00 75.88 78 ILE A C 1
ATOM 581 O O . ILE A 1 78 ? 10.198 2.864 -5.587 1.00 75.88 78 ILE A O 1
ATOM 585 N N . ALA A 1 79 ? 9.556 1.082 -6.815 1.00 62.47 79 ALA A N 1
ATOM 586 C CA . ALA A 1 79 ? 10.853 0.420 -6.909 1.00 62.47 79 ALA A CA 1
ATOM 587 C C . ALA A 1 79 ? 11.683 1.084 -8.010 1.00 62.47 79 ALA A C 1
ATOM 589 O O . ALA A 1 79 ? 11.055 1.478 -9.027 1.00 62.47 79 ALA A O 1
#

pLDDT: mean 75.46, std 14.54, range [44.12, 92.06]

Radius of gyration: 16.61 Å; Cα contacts (8 Å, |Δi|>4): 122; chains: 1; bounding box: 29×45×35 Å

Organism: NCBI:txid38414

Nearest PDB structures (foldseek):
  6dmz-assembly1_A  TM=7.654E-01  e=1.234E-01  Zea mays
  7c2p-assembly4_D  TM=7.717E-01  e=7.524E-01  Elaeis guineensis
  1n4n-assembly1_A  TM=7.349E-01  e=9.742E-01  Petunia x hybrida
  5vyp-assembly1_J  TM=7.567E-01  e=1.742E+00  Nicotiana suaveolens